Protein AF-A0A150GAP9-F1 (afdb_monomer_lite)

Radius of gyration: 23.88 Å; chains: 1; bounding box: 83×47×51 Å

pLDDT: mean 71.34, std 23.37, range [29.84, 94.88]

Organism: Gonium pectorale (NCBI:txid33097)

Foldseek 3Di:
DPPDDAFPDKWDLPPPAPQFIWGHHLFWIKTWDWDDDPPDTDIDIDIGTLQFWDAKDWDCDPVNVVVVWIKIATAGPPDDPVNGGPDIHTNTDPVVVVRVVSVVSSQVSCVVVVNHDPDPVPVVVVDPDPDDDDDDDDDDDDDDDDDDDDDDDDDDDDDDDDDDDDDD

Secondary structure (DSSP, 8-state):
----PPPSEEE--GGG-TT-EEEE-SSEEEEEEEEEETTEEEEEEEEEEGGGEEEEEEE--TTTGGGT--EEEEEETT--TTT--SEEE-S-TTHHHHHHHHHHHHHHHHHHTT-PPSPTHHHHTT-------------------------PPPPP--PPP--PPPP-

Sequence (168 aa):
MTEAAAPIATFSPEALFPNFSLELFADRIEITFPVNYCCHVSVKREKLELDRVMDVTLNNDKYYKPFGLKQIDVWAYGDDRKTGPSASIPWIADADQAREAIQLAISLRKAATGRVPWPPDAISASLEEVPAASAGARGDAGGAPAARAGGGVAAADVRPEVVDAPAR

Structure (mmCIF, N/CA/C/O backbone):
data_AF-A0A150GAP9-F1
#
_entry.id   AF-A0A150GAP9-F1
#
loop_
_atom_site.group_PDB
_atom_site.id
_atom_site.type_symbol
_atom_site.label_atom_id
_atom_site.label_alt_id
_atom_site.label_comp_id
_atom_site.label_asym_id
_atom_site.label_entity_id
_atom_site.label_seq_id
_atom_site.pdbx_PDB_ins_code
_atom_site.Cartn_x
_atom_site.Cartn_y
_atom_site.Cartn_z
_atom_site.occupancy
_atom_site.B_iso_or_equiv
_atom_site.auth_seq_id
_atom_site.auth_comp_id
_atom_site.auth_asym_id
_atom_site.auth_atom_id
_atom_site.pdbx_PDB_model_num
ATOM 1 N N . MET A 1 1 ? 1.058 -20.545 18.552 1.00 41.06 1 MET A N 1
ATOM 2 C CA . MET A 1 1 ? 1.556 -20.204 17.206 1.00 41.06 1 MET A CA 1
ATOM 3 C C . MET A 1 1 ? 0.369 -19.631 16.466 1.00 41.06 1 MET A C 1
ATOM 5 O O . MET A 1 1 ? -0.568 -20.373 16.217 1.00 41.06 1 MET A O 1
ATOM 9 N N . THR A 1 2 ? 0.318 -18.315 16.288 1.00 47.00 2 THR A N 1
ATOM 10 C CA . THR A 1 2 ? -0.798 -17.661 15.596 1.00 47.00 2 THR A CA 1
ATOM 11 C C . THR A 1 2 ? -0.643 -17.970 14.115 1.00 47.00 2 THR A C 1
ATOM 13 O O . THR A 1 2 ? 0.393 -17.647 13.536 1.00 47.00 2 THR A O 1
ATOM 16 N N . GLU A 1 3 ? -1.611 -18.679 13.543 1.00 48.47 3 GLU A N 1
ATOM 17 C CA . GLU A 1 3 ? -1.678 -18.958 12.111 1.00 48.47 3 GLU A CA 1
ATOM 18 C C . GLU A 1 3 ? -1.563 -17.631 11.355 1.00 48.47 3 GLU A C 1
ATOM 20 O O . GLU A 1 3 ? -2.265 -16.666 11.671 1.00 48.47 3 GLU A O 1
ATOM 25 N N . ALA A 1 4 ? -0.600 -17.535 10.436 1.00 63.19 4 ALA A N 1
ATOM 26 C CA . ALA A 1 4 ? -0.451 -16.339 9.625 1.00 63.19 4 ALA A CA 1
ATOM 27 C C . ALA A 1 4 ? -1.706 -16.227 8.758 1.00 63.19 4 ALA A C 1
ATOM 29 O O . ALA A 1 4 ? -1.926 -17.066 7.888 1.00 63.19 4 ALA A O 1
ATOM 30 N N . ALA A 1 5 ? -2.548 -15.231 9.043 1.00 77.56 5 ALA A N 1
ATOM 31 C CA . ALA A 1 5 ? -3.736 -14.964 8.244 1.00 77.56 5 ALA A CA 1
ATOM 32 C C . ALA A 1 5 ? -3.329 -14.855 6.770 1.00 77.56 5 ALA A C 1
ATOM 34 O O . ALA A 1 5 ? -2.363 -14.158 6.467 1.00 77.56 5 ALA A O 1
ATOM 35 N N . ALA A 1 6 ? -4.034 -15.552 5.880 1.00 86.25 6 ALA A N 1
ATOM 36 C CA . ALA A 1 6 ? -3.780 -15.465 4.448 1.00 86.25 6 ALA A CA 1
ATOM 37 C C . ALA A 1 6 ? -4.069 -14.038 3.935 1.00 86.25 6 ALA A C 1
ATOM 39 O O . ALA A 1 6 ? -4.975 -13.377 4.461 1.00 86.25 6 ALA A O 1
ATOM 40 N N . PRO A 1 7 ? -3.323 -13.547 2.929 1.00 90.56 7 PRO A N 1
ATOM 41 C CA . PRO A 1 7 ? -3.632 -12.270 2.303 1.00 90.56 7 PRO A CA 1
ATOM 42 C C . PRO A 1 7 ? -4.998 -12.334 1.608 1.00 90.56 7 PRO A C 1
ATOM 44 O O . PRO A 1 7 ? -5.372 -13.348 1.022 1.00 90.56 7 PRO A O 1
ATOM 47 N N . ILE A 1 8 ? -5.740 -11.229 1.674 1.00 91.88 8 ILE A N 1
ATOM 48 C CA . ILE A 1 8 ? -7.015 -11.033 0.970 1.00 91.88 8 ILE A CA 1
ATOM 49 C C . ILE A 1 8 ? -6.754 -10.843 -0.526 1.00 91.88 8 ILE A C 1
ATOM 51 O O . ILE A 1 8 ? -7.523 -11.313 -1.360 1.00 91.88 8 ILE A O 1
ATOM 55 N N . ALA A 1 9 ? -5.663 -10.154 -0.858 1.00 90.88 9 ALA A N 1
ATOM 56 C CA . ALA A 1 9 ? -5.204 -9.973 -2.224 1.00 90.88 9 ALA A CA 1
ATOM 57 C C . ALA A 1 9 ? -3.675 -9.923 -2.264 1.00 90.88 9 ALA A C 1
ATOM 59 O O . ALA A 1 9 ? -3.036 -9.383 -1.358 1.00 90.88 9 ALA A O 1
ATOM 60 N N . THR A 1 10 ? -3.104 -10.449 -3.342 1.00 90.81 10 THR A N 1
ATOM 61 C CA . THR A 1 10 ? -1.674 -10.365 -3.633 1.00 90.81 10 THR A CA 1
ATOM 62 C C . THR A 1 10 ? -1.508 -9.770 -5.019 1.00 90.81 10 THR A C 1
ATOM 64 O O . THR A 1 10 ? -2.044 -10.297 -5.989 1.00 90.81 10 THR A O 1
ATOM 67 N N . PHE A 1 11 ? -0.747 -8.687 -5.102 1.00 89.38 11 PHE A N 1
ATOM 68 C CA . PHE A 1 11 ? -0.381 -8.035 -6.349 1.00 89.38 11 PHE A CA 1
ATOM 69 C C . PHE A 1 11 ? 1.118 -8.224 -6.555 1.00 89.38 11 PHE A C 1
ATOM 71 O O . PHE A 1 11 ? 1.933 -7.793 -5.737 1.00 89.38 11 PHE A O 1
ATOM 78 N N . SER A 1 12 ? 1.496 -8.886 -7.641 1.00 84.75 12 SER A N 1
ATOM 79 C CA . SER A 1 12 ? 2.890 -9.047 -8.043 1.00 84.75 12 SER A CA 1
ATOM 80 C C . SER A 1 12 ? 3.021 -8.746 -9.536 1.00 84.75 12 SER A C 1
ATOM 82 O O . SER A 1 12 ? 2.097 -9.028 -10.296 1.00 84.75 12 SER A O 1
ATOM 84 N N . PRO A 1 13 ? 4.144 -8.172 -9.992 1.00 73.25 13 PRO A N 1
ATOM 85 C CA . PRO A 1 13 ? 4.409 -7.926 -11.414 1.00 73.25 13 PRO A CA 1
ATOM 86 C C . PRO A 1 13 ? 4.726 -9.205 -12.216 1.00 73.25 13 PRO A C 1
ATOM 88 O O . PRO A 1 13 ? 5.551 -9.183 -13.129 1.00 73.25 13 PRO A O 1
ATOM 91 N N . GLU A 1 14 ? 4.091 -10.326 -11.870 1.00 69.31 14 GLU A N 1
ATOM 92 C CA . GLU A 1 14 ? 4.311 -11.645 -12.467 1.00 69.31 14 GLU A CA 1
ATOM 93 C C . GLU A 1 14 ? 5.803 -12.068 -12.469 1.00 69.31 14 GLU A C 1
ATOM 95 O O . GLU A 1 14 ? 6.597 -11.637 -11.628 1.00 69.31 14 GLU A O 1
ATOM 100 N N . ALA A 1 15 ? 6.204 -12.957 -13.388 1.00 61.47 15 ALA A N 1
ATOM 101 C CA . ALA A 1 15 ? 7.520 -13.610 -13.424 1.00 61.47 15 ALA A CA 1
ATOM 102 C C . ALA A 1 15 ? 8.728 -12.651 -13.514 1.00 61.47 15 ALA A C 1
ATOM 104 O O . ALA A 1 15 ? 9.869 -13.083 -13.340 1.00 61.47 15 ALA A O 1
ATOM 105 N N . LEU A 1 16 ? 8.498 -11.364 -13.791 1.00 60.88 16 LEU A N 1
ATOM 106 C CA . LEU A 1 16 ? 9.552 -10.379 -14.023 1.00 60.88 16 LEU A CA 1
ATOM 107 C C . LEU A 1 16 ? 10.277 -9.968 -12.736 1.00 60.88 16 LEU A C 1
ATOM 109 O O . LEU A 1 16 ? 11.473 -9.678 -12.788 1.00 60.88 16 LEU A O 1
ATOM 113 N N . PHE A 1 17 ? 9.601 -9.987 -11.581 1.00 72.62 17 PHE A N 1
ATOM 114 C CA . PHE A 1 17 ? 10.218 -9.625 -10.301 1.00 72.62 17 PHE A CA 1
ATOM 115 C C . PHE A 1 17 ? 9.720 -10.531 -9.165 1.00 72.62 17 PHE A C 1
ATOM 117 O O . PHE A 1 17 ? 8.877 -10.119 -8.372 1.00 72.62 17 PHE A O 1
ATOM 124 N N . PRO A 1 18 ? 10.274 -11.751 -9.011 1.00 74.56 18 PRO A N 1
ATOM 125 C CA . PRO A 1 18 ? 9.813 -12.715 -8.001 1.00 74.56 18 PRO A CA 1
ATOM 126 C C . PRO A 1 18 ? 9.996 -12.228 -6.557 1.00 74.56 18 PRO A C 1
ATOM 128 O O . PRO A 1 18 ? 9.373 -12.743 -5.636 1.00 74.56 18 PRO A O 1
ATOM 131 N N . ASN A 1 19 ? 10.856 -11.229 -6.355 1.00 83.06 19 ASN A N 1
ATOM 132 C CA . ASN A 1 19 ? 11.118 -10.622 -5.054 1.00 83.06 19 ASN A CA 1
ATOM 133 C C . ASN A 1 19 ? 10.303 -9.344 -4.823 1.00 83.06 19 ASN A C 1
ATOM 135 O O . ASN A 1 19 ? 10.624 -8.589 -3.905 1.00 83.06 19 ASN A O 1
ATOM 139 N N . PHE A 1 20 ? 9.310 -9.076 -5.674 1.00 86.81 20 PHE A N 1
ATOM 140 C CA . PHE A 1 20 ? 8.424 -7.934 -5.556 1.00 86.81 20 PHE A CA 1
ATOM 141 C C . PHE A 1 20 ? 6.981 -8.403 -5.355 1.00 86.81 20 PHE A C 1
ATOM 143 O O . PHE A 1 20 ? 6.420 -9.090 -6.207 1.00 86.81 20 PHE A O 1
ATOM 150 N N . SER A 1 21 ? 6.372 -8.031 -4.234 1.00 89.69 21 SER A N 1
ATOM 151 C CA . SER A 1 21 ? 4.954 -8.286 -3.986 1.00 89.69 21 SER A CA 1
ATOM 152 C C . SER A 1 21 ? 4.349 -7.240 -3.061 1.00 89.69 21 SER A C 1
ATOM 154 O O . SER A 1 21 ? 5.000 -6.715 -2.159 1.00 89.69 21 SER A O 1
ATOM 156 N N . LEU A 1 22 ? 3.074 -6.961 -3.291 1.00 91.62 2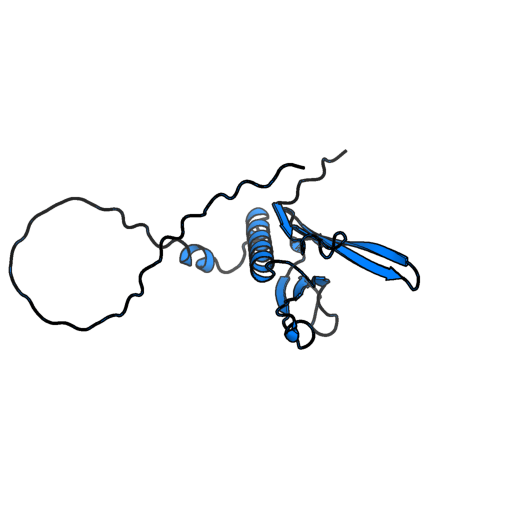2 LEU A N 1
ATOM 157 C CA . LEU A 1 22 ? 2.197 -6.228 -2.399 1.00 91.62 22 LEU A CA 1
ATOM 158 C C . LEU A 1 22 ? 1.121 -7.198 -1.921 1.00 91.62 22 LEU A C 1
ATOM 160 O O . LEU A 1 22 ? 0.328 -7.699 -2.714 1.00 91.62 22 LEU A O 1
ATOM 164 N N . GLU A 1 23 ? 1.076 -7.443 -0.624 1.00 93.00 23 GLU A N 1
ATOM 165 C CA . GLU A 1 23 ? 0.097 -8.315 0.007 1.00 93.00 23 GLU A CA 1
ATOM 166 C C . GLU A 1 23 ? -0.821 -7.481 0.896 1.00 93.00 23 GLU A C 1
ATOM 168 O O . GLU A 1 23 ? -0.378 -6.757 1.789 1.00 93.00 23 GLU A O 1
ATOM 173 N N . LEU A 1 24 ? -2.122 -7.574 0.639 1.00 93.88 24 LEU A N 1
ATOM 174 C CA . LEU A 1 24 ? -3.153 -6.878 1.391 1.00 93.88 24 LEU A CA 1
ATOM 175 C C . LEU A 1 24 ? -3.802 -7.847 2.378 1.00 93.88 24 LEU A C 1
ATOM 177 O O . LEU A 1 24 ? -4.412 -8.835 1.973 1.00 93.88 24 LEU A O 1
ATOM 181 N N . PHE A 1 25 ? -3.709 -7.546 3.669 1.00 94.19 25 PHE A N 1
ATOM 182 C CA . PHE A 1 25 ? -4.365 -8.281 4.750 1.00 94.19 25 PHE A CA 1
ATOM 183 C C . PHE A 1 25 ? -5.532 -7.467 5.322 1.00 94.19 25 PHE A C 1
ATOM 185 O O . PHE A 1 25 ? -5.746 -6.307 4.973 1.00 94.19 25 PHE A O 1
ATOM 192 N N . ALA A 1 26 ? -6.292 -8.074 6.236 1.00 90.50 26 ALA A N 1
ATOM 193 C CA . ALA A 1 26 ? -7.450 -7.436 6.868 1.00 90.50 26 ALA A CA 1
ATOM 194 C C . ALA A 1 26 ? -7.095 -6.223 7.751 1.00 90.50 26 ALA A C 1
ATOM 196 O O . ALA A 1 26 ? -7.948 -5.378 8.022 1.00 90.50 26 ALA A O 1
ATOM 197 N N . ASP A 1 27 ? -5.862 -6.162 8.251 1.00 91.69 27 ASP A N 1
ATOM 198 C CA . ASP A 1 27 ? -5.388 -5.150 9.197 1.00 91.69 27 ASP A CA 1
ATOM 199 C C . ASP A 1 27 ? -4.149 -4.385 8.721 1.00 91.69 27 ASP A C 1
ATOM 201 O O . ASP A 1 27 ? -3.866 -3.309 9.245 1.00 91.69 27 ASP A O 1
ATOM 205 N N . ARG A 1 28 ? -3.438 -4.883 7.705 1.00 94.12 28 ARG A N 1
ATOM 206 C CA . ARG A 1 28 ? -2.167 -4.313 7.248 1.00 94.12 28 ARG A CA 1
ATOM 207 C C . ARG A 1 28 ? -1.894 -4.570 5.773 1.00 94.12 28 ARG A C 1
ATOM 209 O O . ARG A 1 28 ? -2.492 -5.437 5.143 1.00 94.12 28 ARG A O 1
ATOM 216 N N . ILE A 1 29 ? -0.924 -3.834 5.259 1.00 94.19 29 ILE A N 1
ATOM 217 C CA . ILE A 1 29 ? -0.290 -4.040 3.963 1.00 94.19 29 ILE A CA 1
ATOM 218 C C . ILE A 1 29 ? 1.120 -4.553 4.240 1.00 94.19 29 ILE A C 1
ATOM 220 O O . ILE A 1 29 ? 1.831 -3.977 5.067 1.00 94.19 29 ILE A O 1
ATOM 224 N N . GLU A 1 30 ? 1.534 -5.618 3.563 1.00 94.19 30 GLU A N 1
ATOM 225 C CA . GLU A 1 30 ? 2.929 -6.052 3.546 1.00 94.19 30 GLU A CA 1
ATOM 226 C C . GLU A 1 30 ? 3.510 -5.863 2.146 1.00 94.19 30 GLU A C 1
ATOM 228 O O . GLU A 1 30 ? 2.906 -6.236 1.143 1.00 94.19 30 GLU A O 1
ATOM 233 N N . ILE A 1 31 ? 4.688 -5.251 2.079 1.00 91.75 31 ILE A N 1
ATOM 234 C CA . ILE A 1 31 ? 5.376 -4.948 0.828 1.00 91.75 31 ILE A CA 1
ATOM 235 C C . ILE A 1 31 ? 6.703 -5.681 0.859 1.00 91.75 31 ILE A C 1
ATOM 237 O O . ILE A 1 31 ? 7.516 -5.471 1.761 1.00 91.75 31 ILE A O 1
ATOM 241 N N . THR A 1 32 ? 6.931 -6.531 -0.130 1.00 90.75 32 THR A N 1
ATOM 242 C CA . THR A 1 32 ? 8.200 -7.215 -0.350 1.00 90.75 32 THR A CA 1
ATOM 243 C C . THR A 1 32 ? 8.871 -6.595 -1.561 1.00 90.75 32 THR A C 1
ATOM 245 O O . THR A 1 32 ? 8.253 -6.494 -2.616 1.00 90.75 32 THR A O 1
ATOM 248 N N . PHE A 1 33 ? 10.127 -6.174 -1.427 1.00 88.56 33 PHE A N 1
ATOM 249 C CA . PHE A 1 33 ? 10.890 -5.628 -2.548 1.00 88.56 33 PHE A CA 1
ATOM 250 C C . PHE A 1 33 ? 12.388 -5.933 -2.431 1.00 88.56 33 PHE A C 1
ATOM 252 O O . PHE A 1 33 ? 12.925 -6.052 -1.321 1.00 88.56 33 PHE A O 1
ATOM 259 N N . PRO A 1 34 ? 13.102 -6.058 -3.565 1.00 87.00 34 PRO A N 1
ATOM 260 C CA . PRO A 1 34 ? 14.540 -6.247 -3.555 1.00 87.00 34 PRO A CA 1
ATOM 261 C C . PRO A 1 34 ? 15.258 -4.935 -3.210 1.00 87.00 34 PRO A C 1
ATOM 263 O O . PRO A 1 34 ? 14.914 -3.862 -3.699 1.00 87.00 34 PRO A O 1
ATOM 266 N N . VAL A 1 35 ? 16.310 -5.034 -2.404 1.00 85.38 35 VAL A N 1
ATOM 267 C CA . VAL A 1 35 ? 17.221 -3.941 -2.058 1.00 85.38 35 VAL A CA 1
ATOM 268 C C . VAL A 1 35 ? 18.628 -4.357 -2.454 1.00 85.38 35 VAL A C 1
ATOM 270 O O . VAL A 1 35 ? 19.129 -5.396 -2.020 1.00 85.38 35 VAL A O 1
ATOM 273 N N . ASN A 1 36 ? 19.273 -3.549 -3.292 1.00 82.56 36 ASN A N 1
ATOM 274 C CA . ASN A 1 36 ? 20.638 -3.807 -3.726 1.00 82.56 36 ASN A CA 1
ATOM 275 C C . ASN A 1 36 ? 21.634 -3.230 -2.708 1.00 82.56 36 ASN A C 1
ATOM 277 O O . ASN A 1 36 ? 21.671 -2.023 -2.474 1.00 82.56 36 ASN A O 1
ATOM 281 N N . TYR A 1 37 ? 22.451 -4.097 -2.123 1.00 78.31 37 TYR A N 1
ATOM 282 C CA . TYR A 1 37 ? 23.577 -3.751 -1.266 1.00 78.31 37 TYR A CA 1
ATOM 283 C C . TYR A 1 37 ? 24.868 -4.056 -2.008 1.00 78.31 37 TYR A C 1
ATOM 285 O O . TYR A 1 37 ? 25.319 -5.186 -1.899 1.00 78.31 37 TYR A O 1
ATOM 293 N N . CYS A 1 38 ? 25.419 -3.066 -2.730 1.00 76.12 38 CYS A N 1
ATOM 294 C CA . CYS A 1 38 ? 26.684 -2.996 -3.505 1.00 76.12 38 CYS A CA 1
ATOM 295 C C . CYS A 1 38 ? 27.189 -4.243 -4.280 1.00 76.12 38 CYS A C 1
ATOM 297 O O . CYS A 1 38 ? 27.668 -4.085 -5.397 1.00 76.12 38 CYS A O 1
ATOM 299 N N . CYS A 1 39 ? 27.076 -5.456 -3.744 1.00 82.06 39 CYS A N 1
ATOM 300 C CA . CYS A 1 39 ? 27.415 -6.746 -4.337 1.00 82.06 39 CYS A CA 1
ATOM 301 C C . CYS A 1 39 ? 26.332 -7.838 -4.125 1.00 82.06 39 CYS A C 1
ATOM 303 O O . CYS A 1 39 ? 26.514 -8.953 -4.605 1.00 82.06 39 CYS A O 1
ATOM 305 N N . HIS A 1 40 ? 25.234 -7.569 -3.401 1.00 82.50 40 HIS A N 1
ATOM 306 C CA . HIS A 1 40 ? 24.197 -8.551 -3.046 1.00 82.50 40 HIS A CA 1
ATOM 307 C C . HIS A 1 40 ? 22.789 -7.964 -3.170 1.00 82.50 40 HIS A C 1
ATOM 309 O O . HIS A 1 40 ? 22.547 -6.816 -2.804 1.00 82.50 40 HIS A O 1
ATOM 315 N N . VAL A 1 41 ? 21.838 -8.779 -3.627 1.00 82.56 41 VAL A N 1
ATOM 316 C CA . VAL A 1 41 ? 20.412 -8.440 -3.581 1.00 82.56 41 VAL A CA 1
ATOM 317 C C . VAL A 1 41 ? 19.819 -9.056 -2.320 1.00 82.56 41 VAL A C 1
ATOM 319 O O . VAL A 1 41 ? 19.746 -10.276 -2.196 1.00 82.56 41 VAL A O 1
ATOM 322 N N . SER A 1 42 ? 19.401 -8.205 -1.389 1.00 86.50 42 SER A N 1
ATOM 323 C CA . SER A 1 42 ? 18.614 -8.599 -0.220 1.00 86.50 42 SER A CA 1
ATOM 324 C C . SER A 1 42 ? 17.134 -8.375 -0.505 1.00 86.50 42 SER A C 1
ATOM 326 O O . SER A 1 42 ? 16.777 -7.535 -1.325 1.00 86.50 42 SER A O 1
ATOM 328 N N . VAL A 1 43 ? 16.254 -9.091 0.189 1.00 88.75 43 VAL A N 1
ATOM 329 C CA . VAL A 1 43 ? 14.808 -8.848 0.127 1.00 88.75 43 VAL A CA 1
ATOM 330 C C . VAL A 1 43 ? 14.388 -8.137 1.403 1.00 88.75 43 VAL A C 1
ATOM 332 O O . VAL A 1 43 ? 14.625 -8.642 2.501 1.00 88.75 43 VAL A O 1
ATOM 335 N N . LYS A 1 44 ? 13.782 -6.957 1.267 1.00 89.94 44 LYS A N 1
ATOM 336 C CA . LYS A 1 44 ? 13.198 -6.218 2.385 1.00 89.94 44 LYS A CA 1
ATOM 337 C C . LYS A 1 44 ? 11.696 -6.465 2.415 1.00 89.94 44 LYS A C 1
ATOM 339 O O . LYS A 1 44 ? 11.054 -6.540 1.370 1.00 89.94 44 LYS A O 1
ATOM 344 N N . ARG A 1 45 ? 11.158 -6.601 3.627 1.00 91.38 45 ARG A N 1
ATOM 345 C CA . ARG A 1 45 ? 9.720 -6.666 3.888 1.00 91.38 45 ARG A CA 1
ATOM 346 C C . ARG A 1 45 ? 9.333 -5.524 4.807 1.00 91.38 45 ARG A C 1
ATOM 348 O O . ARG A 1 45 ? 9.909 -5.386 5.886 1.00 91.38 45 ARG A O 1
ATOM 355 N N . GLU A 1 46 ? 8.379 -4.722 4.377 1.00 91.44 46 GLU A N 1
ATOM 356 C CA . GLU A 1 46 ? 7.820 -3.622 5.153 1.00 91.44 46 GLU A CA 1
ATOM 357 C C . GLU A 1 46 ? 6.362 -3.914 5.474 1.00 91.44 46 GLU A C 1
ATOM 359 O O . GLU A 1 46 ? 5.640 -4.468 4.649 1.00 91.44 46 GLU A O 1
ATOM 364 N N . LYS A 1 47 ? 5.940 -3.565 6.690 1.00 93.75 47 LYS A N 1
ATOM 365 C CA . LYS A 1 47 ? 4.563 -3.743 7.151 1.00 93.75 47 LYS A CA 1
ATOM 366 C C . LYS A 1 47 ? 3.976 -2.391 7.506 1.00 93.75 47 LYS A C 1
ATOM 368 O O . LYS A 1 47 ? 4.596 -1.633 8.253 1.00 93.75 47 LYS A O 1
ATOM 373 N N . LEU A 1 48 ? 2.780 -2.120 7.001 1.00 93.44 48 LEU A N 1
ATOM 374 C CA . LEU A 1 48 ? 2.055 -0.886 7.249 1.00 93.44 48 LEU A CA 1
ATOM 375 C C . LEU A 1 48 ? 0.628 -1.195 7.695 1.00 93.44 48 LEU A C 1
ATOM 377 O O . LEU A 1 48 ? -0.187 -1.694 6.925 1.00 93.44 48 LEU A O 1
ATOM 381 N N . GLU A 1 49 ? 0.330 -0.882 8.951 1.00 94.12 49 GLU A N 1
ATOM 382 C CA . GLU A 1 49 ? -1.003 -1.052 9.531 1.00 94.12 49 GLU A CA 1
ATOM 383 C C . GLU A 1 49 ? -2.026 -0.148 8.827 1.00 94.12 49 GLU A C 1
ATOM 385 O O . GLU A 1 49 ? -1.815 1.065 8.726 1.00 94.12 49 GLU A O 1
ATOM 390 N N . LEU A 1 50 ? -3.164 -0.710 8.404 1.00 93.12 50 LEU A N 1
ATOM 391 C CA . LEU A 1 50 ? -4.231 0.023 7.707 1.00 93.12 50 LEU A CA 1
ATOM 392 C C . LEU A 1 50 ? -4.809 1.152 8.566 1.00 93.12 50 LEU A C 1
ATOM 394 O O . LEU A 1 50 ? -5.195 2.193 8.040 1.00 93.12 50 LEU A O 1
ATOM 398 N N . ASP A 1 51 ? -4.805 0.985 9.891 1.00 91.62 51 ASP A N 1
ATOM 399 C CA . ASP A 1 51 ? -5.283 1.994 10.843 1.00 91.62 51 ASP A CA 1
ATOM 400 C C . ASP A 1 51 ? -4.423 3.273 10.836 1.00 91.62 51 ASP A C 1
ATOM 402 O O . ASP A 1 51 ? -4.866 4.326 11.305 1.00 91.62 51 ASP A O 1
ATOM 406 N N . ARG A 1 52 ? -3.192 3.196 10.310 1.00 92.75 52 ARG A N 1
ATOM 407 C CA . ARG A 1 52 ? -2.287 4.342 10.163 1.00 92.75 52 ARG A CA 1
ATOM 408 C C . ARG A 1 52 ? -2.406 5.016 8.803 1.00 92.75 52 ARG A C 1
ATOM 410 O O . ARG A 1 52 ? -1.932 6.143 8.679 1.00 92.75 52 ARG A O 1
ATOM 417 N N . VAL A 1 53 ? -3.004 4.353 7.813 1.00 92.88 53 VAL A N 1
ATOM 418 C CA . VAL A 1 53 ? -3.095 4.867 6.447 1.00 92.88 53 VAL A CA 1
ATOM 419 C C . VAL A 1 53 ? -4.149 5.970 6.371 1.00 92.88 53 VAL A C 1
ATOM 421 O O . VAL A 1 53 ? -5.320 5.795 6.719 1.00 92.88 53 VAL A O 1
ATOM 424 N N . MET A 1 54 ? -3.707 7.128 5.897 1.00 91.25 54 MET A N 1
ATOM 425 C CA . MET A 1 54 ? -4.530 8.301 5.656 1.00 91.25 54 MET A CA 1
ATOM 426 C C . MET A 1 54 ? -5.035 8.320 4.215 1.00 91.25 54 MET A C 1
ATOM 428 O O . MET A 1 54 ? -6.237 8.481 4.006 1.00 91.25 54 MET A O 1
ATOM 432 N N . ASP A 1 55 ? -4.132 8.154 3.246 1.00 91.31 55 ASP A N 1
ATOM 433 C CA . ASP A 1 55 ? -4.446 8.271 1.822 1.00 91.31 55 ASP A CA 1
ATOM 434 C C . ASP A 1 55 ? -3.577 7.341 0.962 1.00 91.31 55 ASP A C 1
ATOM 436 O O . ASP A 1 55 ? -2.492 6.919 1.366 1.00 91.31 55 ASP A O 1
ATOM 440 N N . VAL A 1 56 ? -4.070 7.031 -0.236 1.00 94.69 56 VAL A N 1
ATOM 441 C CA . VAL A 1 56 ? -3.390 6.217 -1.244 1.00 94.69 56 VAL A CA 1
ATOM 442 C C . VAL A 1 56 ? -3.515 6.898 -2.600 1.00 94.69 56 VAL A C 1
ATOM 444 O O . VAL A 1 56 ? -4.607 7.017 -3.170 1.00 94.69 56 VAL A O 1
ATOM 447 N N . THR A 1 57 ? -2.379 7.317 -3.143 1.00 94.81 57 THR A N 1
ATOM 448 C CA . THR A 1 57 ? -2.293 8.056 -4.405 1.00 94.81 57 THR A CA 1
ATOM 449 C C . THR A 1 57 ? -1.529 7.269 -5.455 1.00 94.81 57 THR A C 1
ATOM 451 O O . THR A 1 57 ? -0.641 6.488 -5.129 1.00 94.81 57 THR A O 1
ATOM 454 N N . LEU A 1 58 ? -1.843 7.508 -6.728 1.00 93.56 58 LEU A N 1
ATOM 455 C CA . LEU A 1 58 ? -1.034 7.009 -7.835 1.00 93.56 58 LEU A CA 1
ATOM 456 C C . LEU A 1 58 ? -0.080 8.100 -8.289 1.00 93.56 58 LEU A C 1
ATOM 458 O O . LEU A 1 58 ? -0.504 9.203 -8.641 1.00 93.56 58 LEU A O 1
ATOM 462 N N . ASN A 1 59 ? 1.198 7.764 -8.324 1.00 91.44 59 ASN A N 1
ATOM 463 C CA . ASN A 1 59 ? 2.225 8.586 -8.919 1.0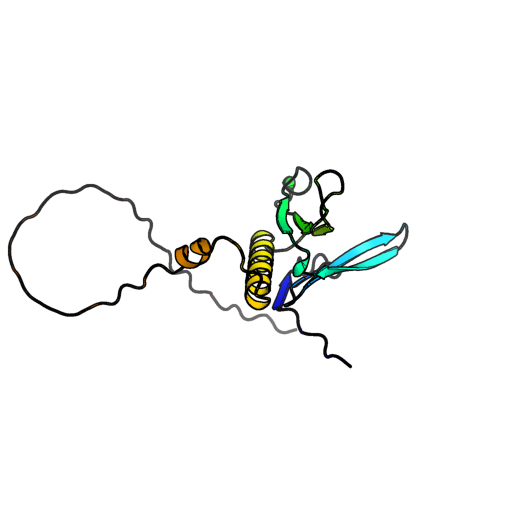0 91.44 59 ASN A CA 1
ATOM 464 C C . ASN A 1 59 ? 2.578 8.036 -10.306 1.00 91.44 59 ASN A C 1
ATOM 466 O O . ASN A 1 59 ? 2.946 6.874 -10.474 1.00 91.44 59 ASN A O 1
ATOM 470 N N . ASN A 1 60 ? 2.438 8.895 -11.312 1.00 88.94 60 ASN A N 1
ATOM 471 C CA . ASN A 1 60 ? 2.799 8.626 -12.700 1.00 88.94 60 ASN A CA 1
ATOM 472 C C . ASN A 1 60 ? 3.746 9.725 -13.201 1.00 88.94 60 ASN A C 1
ATOM 474 O O . ASN A 1 60 ? 3.460 10.458 -14.154 1.00 88.94 60 ASN A O 1
ATOM 478 N N . ASP A 1 61 ? 4.837 9.916 -12.463 1.00 87.81 61 ASP A N 1
ATOM 479 C CA . ASP A 1 61 ? 5.867 10.883 -12.802 1.00 87.81 61 ASP A CA 1
ATOM 480 C C . ASP A 1 61 ? 6.654 10.489 -14.064 1.00 87.81 61 ASP A C 1
ATOM 482 O O . ASP A 1 61 ? 6.418 9.478 -14.731 1.00 87.81 61 ASP A O 1
ATOM 486 N N . LYS A 1 62 ? 7.632 11.330 -14.406 1.00 86.12 62 LYS A N 1
ATOM 487 C CA . LYS A 1 62 ? 8.483 11.159 -15.586 1.00 86.12 62 LYS A CA 1
ATOM 488 C C . LYS A 1 62 ? 9.288 9.851 -15.609 1.00 86.12 62 LYS A C 1
ATOM 490 O O . LYS A 1 62 ? 9.790 9.517 -16.677 1.00 86.12 62 LYS A O 1
ATOM 495 N N . TYR A 1 63 ? 9.461 9.158 -14.482 1.00 85.00 63 TYR A N 1
ATOM 496 C CA . TYR A 1 63 ? 10.206 7.901 -14.423 1.00 85.00 63 TYR A CA 1
ATOM 497 C C . TYR A 1 63 ? 9.317 6.706 -14.765 1.00 85.00 63 TYR A C 1
ATOM 499 O O . TYR A 1 63 ? 9.786 5.781 -15.419 1.00 85.00 63 TYR A O 1
ATOM 507 N N . TYR A 1 64 ? 8.037 6.750 -14.393 1.00 84.06 64 TYR A N 1
ATOM 508 C CA . TYR A 1 64 ? 7.091 5.655 -14.638 1.00 84.06 64 TYR A CA 1
ATOM 509 C C . TYR A 1 64 ? 6.324 5.809 -15.953 1.00 84.06 64 TYR A C 1
ATOM 511 O O . TYR A 1 64 ? 6.111 4.831 -16.676 1.00 84.06 64 TYR A O 1
ATOM 519 N N . LYS A 1 65 ? 5.996 7.054 -16.317 1.00 84.75 65 LYS A N 1
ATOM 520 C CA . LYS A 1 65 ? 5.207 7.390 -17.506 1.00 84.75 65 LYS A CA 1
ATOM 521 C C . LYS A 1 65 ? 5.743 6.811 -18.823 1.00 84.75 65 LYS A C 1
ATOM 523 O O . LYS A 1 65 ? 4.921 6.321 -19.596 1.00 84.75 65 LYS A O 1
ATOM 528 N N . PRO A 1 66 ? 7.062 6.818 -19.117 1.00 86.38 66 PRO A N 1
ATOM 529 C CA . PRO A 1 66 ? 7.586 6.265 -20.370 1.00 86.38 66 PRO A CA 1
ATOM 530 C C . PRO A 1 66 ? 7.364 4.757 -20.521 1.00 86.38 66 PRO A C 1
ATOM 532 O O . PRO A 1 66 ? 7.355 4.256 -21.640 1.00 86.38 66 PRO A O 1
ATOM 535 N N . PHE A 1 67 ? 7.175 4.048 -19.407 1.00 82.19 67 PHE A N 1
ATOM 536 C CA . PHE A 1 67 ? 6.966 2.602 -19.377 1.00 82.19 67 PHE A CA 1
ATOM 537 C C . PHE A 1 67 ? 5.490 2.227 -19.195 1.00 82.19 67 PHE A C 1
ATOM 539 O O . PHE A 1 67 ? 5.175 1.050 -19.059 1.00 82.19 67 PHE A O 1
ATOM 546 N N . GLY A 1 68 ? 4.583 3.215 -19.159 1.00 83.81 68 GLY A N 1
ATOM 547 C CA . GLY A 1 68 ? 3.169 2.989 -18.853 1.00 83.81 68 GLY A CA 1
ATOM 548 C C . GLY A 1 68 ? 2.927 2.471 -17.432 1.00 83.81 68 GLY A C 1
ATOM 549 O O . GLY A 1 68 ? 1.858 1.939 -17.152 1.00 83.81 68 GLY A O 1
ATOM 550 N N . LEU A 1 69 ? 3.912 2.615 -16.541 1.00 85.25 69 LEU A N 1
ATOM 551 C CA . LEU A 1 69 ? 3.845 2.125 -15.170 1.00 85.25 69 LEU A CA 1
ATOM 552 C C . LEU A 1 69 ? 3.280 3.207 -14.248 1.00 85.25 69 LEU A C 1
ATOM 554 O O . LEU A 1 69 ? 3.314 4.401 -14.554 1.00 85.25 69 LEU A O 1
ATOM 558 N N . LYS A 1 70 ? 2.772 2.779 -13.095 1.00 90.06 70 LYS A N 1
ATOM 559 C CA . LYS A 1 70 ? 2.320 3.655 -12.012 1.00 90.06 70 LYS A CA 1
ATOM 560 C C . LYS A 1 70 ? 2.945 3.170 -10.708 1.00 90.06 70 LYS A C 1
ATOM 562 O O . LYS A 1 70 ? 3.116 1.968 -10.512 1.00 90.06 70 LYS A O 1
ATOM 567 N N . GLN A 1 71 ? 3.284 4.104 -9.832 1.00 91.69 71 GLN A N 1
ATOM 568 C CA . GLN A 1 71 ? 3.687 3.828 -8.458 1.00 91.69 71 GLN A CA 1
ATOM 569 C C . GLN A 1 71 ? 2.496 4.081 -7.535 1.00 91.69 71 GLN A C 1
ATOM 571 O O . GLN A 1 71 ? 1.790 5.078 -7.692 1.00 91.69 71 GLN A O 1
ATOM 576 N N . ILE A 1 72 ? 2.285 3.193 -6.568 1.00 93.62 72 ILE A N 1
ATOM 577 C CA . ILE A 1 72 ? 1.325 3.412 -5.486 1.00 93.62 72 ILE A CA 1
ATOM 578 C C . ILE A 1 72 ? 2.062 4.069 -4.326 1.00 93.62 72 ILE A C 1
ATOM 580 O O . ILE A 1 72 ? 3.022 3.506 -3.808 1.00 93.62 72 ILE A O 1
ATOM 584 N N . ASP A 1 73 ? 1.596 5.238 -3.905 1.00 94.06 73 ASP A N 1
ATOM 585 C CA . ASP A 1 73 ? 2.105 5.948 -2.735 1.00 94.06 73 ASP A CA 1
ATOM 586 C C . ASP A 1 73 ? 1.080 5.881 -1.609 1.00 94.06 73 ASP A C 1
ATOM 588 O O . ASP A 1 73 ? -0.060 6.326 -1.765 1.00 94.06 73 ASP A O 1
ATOM 592 N N . VAL A 1 74 ? 1.496 5.320 -0.477 1.00 93.81 74 VAL A N 1
ATOM 593 C CA . VAL A 1 74 ? 0.685 5.170 0.728 1.00 93.81 74 VAL A CA 1
ATOM 594 C C . VAL A 1 74 ? 1.154 6.176 1.770 1.00 93.81 74 VAL A C 1
ATOM 596 O O . VAL A 1 74 ? 2.295 6.136 2.232 1.00 93.81 74 VAL A O 1
ATOM 599 N N . TRP A 1 75 ? 0.245 7.064 2.154 1.00 93.88 75 TRP A N 1
ATOM 600 C CA . TRP A 1 75 ? 0.481 8.140 3.108 1.00 93.88 75 TRP A CA 1
ATOM 601 C C . TRP A 1 75 ? -0.133 7.766 4.449 1.00 93.88 75 TRP A C 1
ATOM 603 O O . TRP A 1 75 ? -1.337 7.515 4.533 1.00 93.88 75 TRP A O 1
ATOM 613 N N . ALA A 1 76 ? 0.672 7.733 5.504 1.00 92.88 76 ALA A N 1
ATOM 614 C CA . ALA A 1 76 ? 0.222 7.507 6.868 1.00 92.88 76 ALA A CA 1
ATOM 615 C C . ALA A 1 76 ? 0.087 8.819 7.653 1.00 92.88 76 ALA A C 1
ATOM 617 O O . ALA A 1 76 ? 0.558 9.881 7.244 1.00 92.88 76 ALA A O 1
ATOM 618 N N . TYR A 1 77 ? -0.554 8.755 8.822 1.00 89.31 77 TYR A N 1
ATOM 619 C CA . TYR A 1 77 ? -0.603 9.893 9.740 1.00 89.31 77 TYR A CA 1
ATOM 620 C C . TYR A 1 77 ? 0.801 10.366 10.133 1.00 89.31 77 TYR A C 1
ATOM 622 O O . TYR A 1 77 ? 1.595 9.595 10.674 1.00 89.31 77 TYR A O 1
ATOM 630 N N . GLY A 1 78 ? 1.051 11.660 9.933 1.00 86.62 78 GLY A N 1
ATOM 631 C CA . GLY A 1 78 ? 2.338 12.298 10.211 1.00 86.62 78 GLY A CA 1
ATOM 632 C C . GLY A 1 78 ? 3.230 12.452 8.981 1.00 86.62 78 GLY A C 1
ATOM 633 O O . GLY A 1 78 ? 4.204 13.196 9.064 1.00 86.62 78 GLY A O 1
ATOM 634 N N . ASP A 1 79 ? 2.876 11.828 7.855 1.00 87.56 79 ASP A N 1
ATOM 635 C CA . ASP A 1 79 ? 3.579 12.046 6.595 1.00 87.56 79 ASP A CA 1
ATOM 636 C C . ASP A 1 79 ? 3.194 13.396 5.990 1.00 87.56 79 ASP A C 1
ATOM 638 O O . ASP A 1 79 ? 2.037 13.827 6.024 1.00 87.56 79 ASP A O 1
ATOM 642 N N . ASP A 1 80 ? 4.170 14.049 5.370 1.00 88.12 80 ASP A N 1
ATOM 643 C CA . ASP A 1 80 ? 3.948 15.216 4.539 1.00 88.12 80 ASP A CA 1
ATOM 644 C C . ASP A 1 80 ? 4.768 15.132 3.244 1.00 88.12 80 ASP A C 1
ATOM 646 O O . ASP A 1 80 ? 5.595 14.245 3.025 1.00 88.12 80 ASP A O 1
ATOM 650 N N . ARG A 1 81 ? 4.559 16.097 2.346 1.00 82.00 81 ARG A N 1
ATOM 651 C CA . ARG A 1 81 ? 5.285 16.145 1.068 1.00 82.00 81 ARG A CA 1
ATOM 652 C C . ARG A 1 81 ? 6.803 16.319 1.212 1.00 82.00 81 ARG A C 1
ATOM 654 O O . ARG A 1 81 ? 7.501 16.160 0.216 1.00 82.00 81 ARG A O 1
ATOM 661 N N . LYS A 1 82 ? 7.317 16.692 2.388 1.00 85.38 82 LYS A N 1
ATOM 662 C CA . LYS A 1 82 ? 8.755 16.836 2.652 1.00 85.38 82 LYS A CA 1
ATOM 663 C C . LYS A 1 82 ? 9.369 15.519 3.113 1.00 85.38 82 LYS A C 1
ATOM 665 O O . LYS A 1 82 ? 10.495 15.233 2.722 1.00 85.38 82 LYS A O 1
ATOM 670 N N . THR A 1 83 ? 8.655 14.739 3.924 1.00 85.44 83 THR A N 1
ATOM 671 C CA . THR A 1 83 ? 9.102 13.409 4.372 1.00 85.44 83 THR A CA 1
ATOM 672 C C . THR A 1 83 ? 8.904 12.346 3.301 1.00 85.44 83 THR A C 1
ATOM 674 O O . THR A 1 83 ? 9.655 11.375 3.261 1.00 85.44 83 THR A O 1
ATOM 677 N N . GLY A 1 84 ? 7.929 12.555 2.415 1.00 89.19 84 GLY A N 1
ATOM 678 C CA . GLY A 1 84 ? 7.494 11.552 1.455 1.00 89.19 84 GLY A CA 1
ATOM 679 C C . GLY A 1 84 ? 6.489 10.573 2.070 1.00 89.19 84 GLY A C 1
ATOM 680 O O . GLY A 1 84 ? 6.159 10.688 3.255 1.00 89.19 84 GLY A O 1
ATOM 681 N N . PRO A 1 85 ? 5.967 9.646 1.254 1.00 92.06 85 PRO A N 1
ATOM 682 C CA . PRO A 1 85 ? 5.005 8.649 1.701 1.00 92.06 85 PRO A CA 1
ATOM 683 C C . PRO A 1 85 ? 5.664 7.608 2.615 1.00 92.06 85 PRO A C 1
ATOM 685 O O . PRO A 1 85 ? 6.825 7.243 2.422 1.00 92.06 85 PRO A O 1
ATOM 688 N N . SER A 1 86 ? 4.897 7.072 3.564 1.00 90.38 86 SER A N 1
ATOM 689 C CA . SER A 1 86 ? 5.303 5.943 4.412 1.00 90.38 86 SER A CA 1
ATOM 690 C C . SER A 1 86 ? 5.674 4.695 3.619 1.00 90.38 86 SER A C 1
ATOM 692 O O . SER A 1 86 ? 6.510 3.917 4.074 1.00 90.38 86 SER A O 1
ATOM 694 N N . ALA A 1 87 ? 5.049 4.488 2.459 1.00 90.00 87 ALA A N 1
ATOM 695 C CA . ALA A 1 87 ? 5.437 3.444 1.527 1.00 90.00 87 ALA A CA 1
ATOM 696 C C . ALA A 1 87 ? 5.217 3.882 0.077 1.00 90.00 87 ALA A C 1
ATOM 698 O O . ALA A 1 87 ? 4.158 4.402 -0.271 1.00 90.00 87 ALA A O 1
ATOM 699 N N . SER A 1 88 ? 6.202 3.603 -0.773 1.00 90.56 88 SER A N 1
ATOM 700 C CA . SER A 1 88 ? 6.123 3.767 -2.225 1.00 90.56 88 SER A CA 1
ATOM 701 C C . SER A 1 88 ? 6.331 2.411 -2.872 1.00 90.56 88 SER A C 1
ATOM 703 O O . SER A 1 88 ? 7.390 1.804 -2.713 1.00 90.56 88 SER A O 1
ATOM 705 N N . ILE A 1 89 ? 5.327 1.938 -3.602 1.00 88.75 89 ILE A N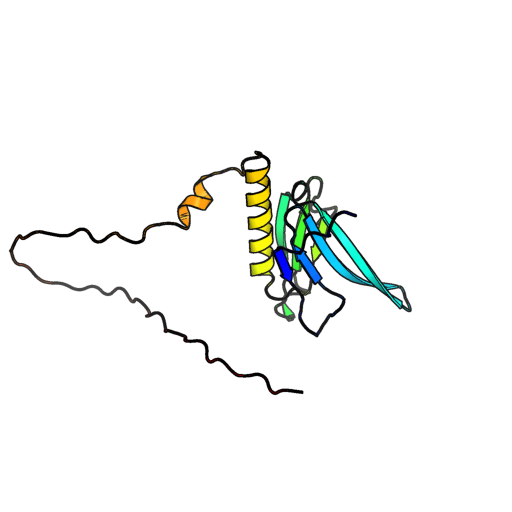 1
ATOM 706 C CA . ILE A 1 89 ? 5.337 0.616 -4.217 1.00 88.75 89 ILE A CA 1
ATOM 707 C C . ILE A 1 89 ? 5.346 0.793 -5.741 1.00 88.75 89 ILE A C 1
ATOM 709 O O . ILE A 1 89 ? 4.291 1.025 -6.344 1.00 88.75 89 ILE A O 1
ATOM 713 N N . PRO A 1 90 ? 6.529 0.773 -6.381 1.00 86.25 90 PRO A N 1
ATOM 714 C CA . PRO A 1 90 ? 6.627 0.815 -7.836 1.00 86.25 90 PRO A CA 1
ATOM 715 C C . PRO A 1 90 ? 6.235 -0.540 -8.445 1.00 86.25 90 PRO A C 1
ATOM 717 O O . PRO A 1 90 ? 6.084 -1.521 -7.733 1.00 86.25 90 PRO A O 1
ATOM 720 N N . TRP A 1 91 ? 6.112 -0.614 -9.771 1.00 80.44 91 TRP A N 1
ATOM 721 C CA . TRP A 1 91 ? 6.100 -1.893 -10.503 1.00 80.44 91 TRP A CA 1
ATOM 722 C C . TRP A 1 91 ? 5.047 -2.909 -10.020 1.00 80.44 91 TRP A C 1
ATOM 724 O O . TRP A 1 91 ? 5.341 -4.092 -9.882 1.00 80.44 91 TRP A O 1
ATOM 734 N N . ILE A 1 92 ? 3.818 -2.457 -9.769 1.00 79.31 92 ILE A N 1
ATOM 735 C CA . ILE A 1 92 ? 2.675 -3.340 -9.510 1.00 79.31 92 ILE A CA 1
ATOM 736 C C . ILE A 1 92 ? 1.904 -3.577 -10.815 1.00 79.31 92 ILE A C 1
ATOM 738 O O . ILE A 1 92 ? 1.624 -2.624 -11.547 1.00 79.31 92 ILE A O 1
ATOM 742 N N . ALA A 1 93 ? 1.541 -4.837 -11.079 1.00 73.69 93 ALA A N 1
ATOM 743 C CA . ALA A 1 93 ? 0.523 -5.173 -12.073 1.00 73.69 93 ALA A CA 1
ATOM 744 C C . ALA A 1 93 ? -0.839 -4.620 -11.622 1.00 73.69 93 ALA A C 1
ATOM 746 O O . ALA A 1 93 ? -1.215 -4.785 -10.463 1.00 73.69 93 ALA A O 1
ATOM 747 N N . ASP A 1 94 ? -1.551 -3.932 -12.516 1.00 86.81 94 ASP A N 1
ATOM 748 C CA . ASP A 1 94 ? -2.871 -3.348 -12.237 1.00 86.81 94 ASP A CA 1
ATOM 749 C C . ASP A 1 94 ? -2.892 -2.385 -11.033 1.00 86.81 94 ASP A C 1
ATOM 751 O O . ASP A 1 94 ? -3.729 -2.465 -10.133 1.00 86.81 94 ASP A O 1
ATOM 755 N N . ALA A 1 95 ? -1.963 -1.422 -11.020 1.00 90.56 95 ALA A N 1
ATOM 756 C CA . ALA A 1 95 ? -1.806 -0.451 -9.932 1.00 90.56 95 ALA A CA 1
ATOM 757 C C . ALA A 1 95 ? -3.096 0.314 -9.555 1.00 90.56 95 ALA A C 1
ATOM 759 O O . ALA A 1 95 ? -3.273 0.669 -8.388 1.00 90.56 95 ALA A O 1
ATOM 760 N N . ASP A 1 96 ? -4.001 0.566 -10.509 1.00 92.00 96 ASP A N 1
ATOM 761 C CA . ASP A 1 96 ? -5.307 1.174 -10.219 1.00 92.00 96 ASP A CA 1
ATOM 762 C C . ASP A 1 96 ? -6.178 0.247 -9.359 1.00 92.00 96 ASP A C 1
ATOM 764 O O . ASP A 1 96 ? -6.677 0.672 -8.316 1.00 92.00 96 ASP A O 1
ATOM 768 N N . GLN A 1 97 ? -6.276 -1.032 -9.733 1.00 92.06 97 GLN A N 1
ATOM 769 C CA . GLN A 1 97 ? -7.042 -2.036 -8.993 1.00 92.06 97 GLN A CA 1
ATOM 770 C C . GLN A 1 97 ? -6.448 -2.277 -7.601 1.00 92.06 97 GLN A C 1
ATOM 772 O O . GLN A 1 97 ? -7.181 -2.375 -6.617 1.00 92.06 97 GLN A O 1
ATOM 777 N N . ALA A 1 98 ? -5.118 -2.315 -7.491 1.00 92.06 98 ALA A N 1
ATOM 778 C CA . ALA A 1 98 ? -4.439 -2.422 -6.205 1.00 92.06 98 ALA A CA 1
ATOM 779 C C . ALA A 1 98 ? -4.743 -1.221 -5.293 1.00 92.06 98 ALA A C 1
ATOM 781 O O . ALA A 1 98 ? -5.048 -1.404 -4.113 1.00 92.06 98 ALA A O 1
ATOM 782 N N . ARG A 1 99 ? -4.737 0.009 -5.830 1.00 94.88 99 ARG A N 1
ATOM 783 C CA . ARG A 1 99 ? -5.140 1.204 -5.072 1.00 94.88 99 ARG A CA 1
ATOM 784 C C . ARG A 1 99 ? -6.585 1.106 -4.591 1.00 94.88 99 ARG A C 1
ATOM 786 O O . ARG A 1 99 ? -6.838 1.376 -3.418 1.00 94.88 99 ARG A O 1
ATOM 793 N N . GLU A 1 100 ? -7.516 0.746 -5.469 1.00 94.06 100 GLU A N 1
ATOM 794 C CA . GLU A 1 100 ? -8.936 0.619 -5.123 1.00 94.06 100 GLU A CA 1
ATOM 795 C C . GLU A 1 100 ? -9.155 -0.435 -4.032 1.00 94.06 100 GLU A C 1
ATOM 797 O O . GLU A 1 100 ? -9.856 -0.176 -3.053 1.00 94.06 100 GLU A O 1
ATOM 802 N N . ALA A 1 101 ? -8.482 -1.584 -4.137 1.00 93.06 101 ALA A N 1
ATOM 803 C CA . ALA A 1 101 ? -8.530 -2.637 -3.129 1.00 93.06 101 ALA A CA 1
ATOM 804 C C . ALA A 1 101 ? -8.016 -2.155 -1.763 1.00 93.06 101 ALA A C 1
ATOM 806 O O . ALA A 1 101 ? -8.655 -2.410 -0.740 1.00 93.06 101 ALA A O 1
ATOM 807 N N . ILE A 1 102 ? -6.902 -1.413 -1.732 1.00 93.56 102 ILE A N 1
ATOM 808 C CA . ILE A 1 102 ? -6.378 -0.838 -0.486 1.00 93.56 102 ILE A CA 1
ATOM 809 C C . ILE A 1 102 ? -7.374 0.175 0.098 1.00 93.56 102 ILE A C 1
ATOM 811 O O . ILE A 1 102 ? -7.676 0.125 1.290 1.00 93.56 102 ILE A O 1
ATOM 815 N N . GLN A 1 103 ? -7.912 1.086 -0.718 1.00 94.31 103 GLN A N 1
ATOM 816 C CA . GLN A 1 103 ? -8.877 2.095 -0.262 1.00 94.31 103 GLN A CA 1
ATOM 817 C C . GLN A 1 103 ? -10.159 1.461 0.294 1.00 94.31 103 GLN A C 1
ATOM 819 O O . GLN A 1 103 ? -10.672 1.893 1.335 1.00 94.31 103 GLN A O 1
ATOM 824 N N . LEU A 1 104 ? -10.651 0.404 -0.353 1.00 92.44 104 LEU A N 1
ATOM 825 C CA . LEU A 1 104 ? -11.783 -0.375 0.131 1.00 92.44 104 LEU A CA 1
ATOM 826 C C . LEU A 1 104 ? -11.458 -1.057 1.467 1.00 92.44 104 LEU A C 1
ATOM 828 O O . LEU A 1 104 ? -12.236 -0.935 2.413 1.00 92.44 104 LEU A O 1
ATOM 832 N N . ALA A 1 105 ? -10.299 -1.709 1.586 1.00 91.81 105 ALA A N 1
ATOM 833 C CA . ALA A 1 105 ? -9.872 -2.358 2.826 1.00 91.81 105 ALA A CA 1
ATOM 834 C C . ALA A 1 105 ? -9.756 -1.367 3.995 1.00 91.81 105 ALA A C 1
ATOM 836 O O . ALA A 1 105 ? -10.236 -1.654 5.092 1.00 91.81 105 ALA A O 1
ATOM 837 N N . ILE A 1 106 ? -9.209 -0.169 3.760 1.00 91.19 106 ILE A N 1
ATOM 838 C CA . ILE A 1 106 ? -9.161 0.912 4.759 1.00 91.19 106 ILE A CA 1
ATOM 839 C C . ILE A 1 106 ? -10.575 1.304 5.196 1.00 91.19 106 ILE A C 1
ATOM 841 O O . ILE A 1 106 ? -10.834 1.472 6.389 1.00 91.19 106 ILE A O 1
ATOM 845 N N . SER A 1 107 ? -11.496 1.448 4.243 1.00 89.38 107 SER A N 1
ATOM 846 C CA . SER A 1 107 ? -12.880 1.853 4.510 1.00 89.38 107 SER A CA 1
ATOM 847 C C . SER A 1 107 ? -13.625 0.801 5.336 1.00 89.38 107 SER A C 1
ATOM 849 O O . SER A 1 107 ? -14.259 1.134 6.339 1.00 89.38 107 SER A O 1
ATOM 851 N N . LEU A 1 108 ? -13.479 -0.478 4.975 1.00 89.12 108 LEU A N 1
ATOM 852 C CA . LEU A 1 108 ? -14.044 -1.610 5.711 1.00 89.12 108 LEU A CA 1
ATOM 853 C C . LEU A 1 108 ? -13.445 -1.734 7.115 1.00 89.12 108 LEU A C 1
ATOM 855 O O . LEU A 1 108 ? -14.176 -1.943 8.082 1.00 89.12 108 LEU A O 1
ATOM 859 N N . ARG A 1 109 ? -12.130 -1.545 7.258 1.00 87.56 109 ARG A N 1
ATOM 860 C CA . ARG A 1 109 ? -11.437 -1.574 8.552 1.00 87.56 109 ARG A CA 1
ATOM 861 C C . ARG A 1 109 ? -11.928 -0.469 9.487 1.00 87.56 109 ARG A C 1
ATOM 863 O O . ARG A 1 109 ? -12.210 -0.714 10.663 1.00 87.56 109 ARG A O 1
ATOM 870 N N . LYS A 1 110 ? -12.070 0.745 8.959 1.00 85.50 110 LYS A N 1
ATOM 871 C CA . LYS A 1 110 ? -12.634 1.900 9.666 1.00 85.50 110 LYS A CA 1
ATOM 872 C C . LYS A 1 110 ? -14.073 1.623 10.124 1.00 85.50 110 LYS A C 1
ATOM 874 O O . LYS A 1 110 ? -14.377 1.777 11.306 1.00 85.50 110 LYS A O 1
ATOM 879 N N . ALA A 1 111 ? -14.920 1.090 9.240 1.00 84.75 111 ALA A N 1
ATOM 880 C CA . ALA A 1 111 ? -16.280 0.681 9.593 1.00 84.75 111 ALA A CA 1
ATOM 881 C C . ALA A 1 111 ? -16.311 -0.403 10.692 1.00 84.75 111 ALA A C 1
ATOM 883 O O . ALA A 1 111 ? -17.045 -0.266 11.670 1.00 84.75 111 ALA A O 1
ATOM 884 N N . ALA A 1 112 ? -15.473 -1.439 10.584 1.00 83.69 112 ALA A N 1
ATOM 885 C CA . ALA A 1 112 ? -15.411 -2.545 11.543 1.00 83.69 112 ALA A CA 1
ATOM 886 C C . ALA A 1 112 ? -14.907 -2.127 12.936 1.00 83.69 112 ALA A C 1
ATOM 888 O O . ALA A 1 112 ? -15.338 -2.679 13.945 1.00 83.69 112 ALA A O 1
ATOM 889 N N . THR A 1 113 ? -14.014 -1.138 13.013 1.00 79.38 113 THR A N 1
ATOM 890 C CA . THR A 1 113 ? -13.474 -0.615 14.284 1.00 79.38 113 THR A CA 1
ATOM 891 C C . THR A 1 113 ? -14.370 0.444 14.934 1.00 79.38 113 THR A C 1
ATOM 893 O O . THR A 1 113 ? -13.990 1.040 15.942 1.00 79.38 113 THR A O 1
ATOM 896 N N . GLY A 1 114 ? -15.555 0.708 14.368 1.00 66.44 114 GLY A N 1
ATOM 897 C CA . GLY A 1 114 ? -16.456 1.762 14.841 1.00 66.44 114 GLY A CA 1
ATOM 898 C C . GLY A 1 114 ? -15.931 3.179 14.582 1.00 66.44 114 GLY A C 1
ATOM 899 O O . GLY A 1 114 ? -16.499 4.150 15.081 1.00 66.44 114 GLY A O 1
ATOM 900 N N . ARG A 1 115 ? -14.859 3.323 13.791 1.00 59.50 115 ARG A N 1
ATOM 901 C CA . ARG A 1 115 ? -14.335 4.602 13.303 1.00 59.50 115 ARG A CA 1
ATOM 902 C C . ARG A 1 115 ? -14.935 4.872 11.927 1.00 59.50 115 ARG A C 1
ATOM 904 O O . ARG A 1 115 ? -14.293 4.648 10.913 1.00 59.50 115 ARG A O 1
ATOM 911 N N . VAL A 1 116 ? -16.188 5.309 11.885 1.00 48.50 116 VAL A N 1
ATOM 912 C CA . VAL A 1 116 ? -16.936 5.588 10.644 1.00 48.50 116 VAL A CA 1
ATOM 913 C C . VAL A 1 116 ? -16.097 6.414 9.639 1.00 48.50 116 VAL A C 1
ATOM 915 O O . VAL A 1 116 ? -15.634 7.497 10.007 1.00 48.50 116 VAL A O 1
ATOM 918 N N . PRO A 1 117 ? -15.896 5.965 8.379 1.00 49.22 117 PRO A N 1
ATOM 919 C CA . PRO A 1 117 ? -15.404 6.835 7.316 1.00 49.22 117 PRO A CA 1
ATOM 920 C C . PRO A 1 117 ? -16.486 7.859 6.967 1.00 49.22 117 PRO A C 1
ATOM 922 O O . PRO A 1 117 ? -17.618 7.507 6.641 1.00 49.22 117 PRO A O 1
ATOM 925 N N . TRP A 1 118 ? -16.135 9.136 7.057 1.00 40.94 118 TRP A N 1
ATOM 926 C CA . TRP A 1 118 ? -16.989 10.249 6.660 1.00 40.94 118 TRP A CA 1
ATOM 927 C C . TRP A 1 118 ? -16.718 10.627 5.191 1.00 40.94 118 TRP A C 1
ATOM 929 O O . TRP A 1 118 ? -15.536 10.740 4.850 1.00 40.94 118 TRP A O 1
ATOM 939 N N . PRO A 1 119 ? -17.733 10.894 4.338 1.00 47.75 119 PRO A N 1
ATOM 940 C CA . PRO A 1 119 ? -19.180 10.826 4.567 1.00 47.75 119 PRO A CA 1
ATOM 941 C C . PRO A 1 119 ? -19.848 9.533 4.022 1.00 47.75 119 PRO A C 1
ATOM 943 O O . PRO A 1 119 ? -19.337 8.913 3.088 1.00 47.75 119 PRO A O 1
ATOM 946 N N . PRO A 1 120 ? -21.016 9.147 4.574 1.00 46.75 120 PRO A N 1
ATOM 947 C CA . PRO A 1 120 ? -21.752 7.911 4.258 1.00 46.75 120 PRO A CA 1
ATOM 948 C C . PRO A 1 120 ? -22.376 7.835 2.848 1.00 46.75 120 PRO A C 1
ATOM 950 O O . PRO A 1 120 ? -22.837 6.768 2.448 1.00 46.75 120 PRO A O 1
ATOM 953 N N . ASP A 1 121 ? -22.367 8.920 2.072 1.00 51.03 121 ASP A N 1
ATOM 954 C CA . ASP A 1 121 ? -23.110 9.001 0.804 1.00 51.03 121 ASP A CA 1
ATOM 955 C C . ASP A 1 121 ? -22.401 8.332 -0.389 1.00 51.03 121 ASP A C 1
ATOM 957 O O . ASP A 1 121 ? -23.024 8.064 -1.414 1.00 51.03 121 ASP A O 1
ATOM 961 N N . ALA A 1 122 ? -21.108 8.008 -0.272 1.00 50.25 122 ALA A N 1
ATOM 962 C CA . ALA A 1 122 ? -20.336 7.426 -1.375 1.00 50.25 122 ALA A CA 1
ATOM 963 C C . ALA A 1 122 ? -20.630 5.933 -1.625 1.00 50.25 122 ALA A C 1
ATOM 965 O O . ALA A 1 122 ? -20.342 5.428 -2.707 1.00 50.25 122 ALA A O 1
ATOM 966 N N . ILE A 1 123 ? -21.205 5.221 -0.649 1.00 50.09 123 ILE A N 1
ATOM 967 C CA . ILE A 1 123 ? -21.531 3.789 -0.785 1.00 50.09 123 ILE A CA 1
ATOM 968 C C . ILE A 1 123 ? -22.905 3.606 -1.450 1.00 50.09 123 ILE A C 1
ATOM 970 O O . ILE A 1 123 ? -23.115 2.650 -2.193 1.00 50.09 123 ILE A O 1
ATOM 974 N N . SER A 1 124 ? -23.821 4.556 -1.253 1.00 46.78 124 SER A N 1
ATOM 975 C CA . SER A 1 124 ? -25.174 4.515 -1.820 1.00 46.78 124 SER A CA 1
ATOM 976 C C . SER A 1 124 ? -25.209 4.783 -3.331 1.00 46.78 124 SER A C 1
ATOM 978 O O . SER A 1 124 ? -26.126 4.324 -4.003 1.00 46.78 124 SER A O 1
ATOM 980 N N . ALA A 1 125 ? -24.204 5.469 -3.887 1.00 44.91 125 ALA A N 1
ATOM 981 C CA . ALA A 1 125 ? -24.161 5.832 -5.308 1.00 44.91 125 ALA A CA 1
ATOM 982 C C . ALA A 1 125 ? -23.786 4.673 -6.259 1.00 44.91 125 ALA A C 1
ATOM 984 O O . ALA A 1 125 ? -23.902 4.821 -7.471 1.00 44.91 125 ALA A O 1
ATOM 985 N N . SER A 1 126 ? -23.355 3.520 -5.737 1.00 44.38 126 SER A N 1
ATOM 986 C CA . SER A 1 126 ? -22.949 2.362 -6.558 1.00 44.38 126 SER A CA 1
ATOM 987 C C . SER A 1 126 ? -23.975 1.220 -6.563 1.00 44.38 126 SER A C 1
ATOM 989 O O . SER A 1 126 ? -23.687 0.143 -7.081 1.00 44.38 126 SER A O 1
ATOM 991 N N . LEU A 1 127 ? -25.158 1.433 -5.976 1.00 46.44 127 LEU A N 1
ATOM 992 C CA . LEU A 1 127 ? -26.211 0.421 -5.804 1.00 46.44 127 LEU A CA 1
ATOM 993 C C . LEU A 1 127 ? -27.589 0.879 -6.322 1.00 46.44 127 LEU A C 1
ATOM 995 O O . LEU A 1 127 ? -28.611 0.325 -5.914 1.00 46.44 127 LEU A O 1
ATOM 999 N N . GLU A 1 128 ? -27.639 1.856 -7.235 1.00 41.56 128 GLU A N 1
ATOM 1000 C CA . GLU A 1 128 ? -28.892 2.233 -7.902 1.00 41.56 128 GLU A CA 1
ATOM 1001 C C . GLU A 1 128 ? -29.405 1.114 -8.835 1.00 41.56 128 GLU A C 1
ATOM 1003 O O . GLU A 1 128 ? -28.927 0.896 -9.945 1.00 41.56 128 GLU A O 1
ATOM 1008 N N . GLU A 1 129 ? -30.394 0.404 -8.284 1.00 38.06 129 GLU A N 1
ATOM 1009 C CA . GLU A 1 129 ? -31.640 -0.091 -8.880 1.00 38.06 129 GLU A CA 1
ATOM 1010 C C . GLU A 1 129 ? -31.579 -1.076 -10.061 1.00 38.06 129 GLU A C 1
ATOM 1012 O O . GLU A 1 129 ? -31.560 -0.725 -11.238 1.00 38.06 129 GLU A O 1
ATOM 1017 N N . VAL A 1 130 ? -31.775 -2.357 -9.727 1.00 42.78 130 VAL A N 1
ATOM 1018 C CA . VAL A 1 130 ? -32.488 -3.298 -10.602 1.00 42.78 130 VAL A CA 1
ATOM 1019 C C . VAL A 1 130 ? -33.981 -2.937 -10.533 1.00 42.78 130 VAL A C 1
ATOM 1021 O O . VAL A 1 130 ? -34.577 -3.111 -9.466 1.00 42.78 130 VAL A O 1
ATOM 1024 N N . PRO A 1 131 ? -34.629 -2.451 -11.610 1.00 37.97 131 PRO A N 1
ATOM 1025 C CA . PRO A 1 131 ? -36.051 -2.147 -11.556 1.00 37.97 131 PRO A CA 1
ATOM 1026 C C . PRO A 1 131 ? -36.859 -3.443 -11.427 1.00 37.97 131 PRO A C 1
ATOM 1028 O O . PRO A 1 131 ? -36.883 -4.292 -12.321 1.00 37.97 131 PRO A O 1
ATOM 1031 N N . ALA A 1 132 ? -37.543 -3.584 -10.293 1.00 36.03 132 ALA A N 1
ATOM 1032 C CA . ALA A 1 132 ? -38.544 -4.613 -10.073 1.00 36.03 132 ALA A CA 1
ATOM 1033 C C . ALA A 1 132 ? -39.743 -4.364 -11.002 1.00 36.03 132 ALA A C 1
ATOM 1035 O O . ALA A 1 132 ? -40.482 -3.391 -10.853 1.00 36.03 132 ALA A O 1
ATOM 1036 N N . ALA A 1 133 ? -39.945 -5.261 -11.966 1.00 34.41 133 ALA A N 1
ATOM 1037 C CA . ALA A 1 133 ? -41.152 -5.303 -12.775 1.00 34.41 133 ALA A CA 1
ATOM 1038 C C . ALA A 1 133 ? -42.373 -5.575 -11.877 1.00 34.41 133 ALA A C 1
ATOM 1040 O O . ALA A 1 133 ? -42.483 -6.642 -11.272 1.00 34.41 133 ALA A O 1
ATOM 1041 N N . SER A 1 134 ? -43.305 -4.624 -11.811 1.00 37.91 134 SER A N 1
ATOM 1042 C CA . SER A 1 134 ? -44.639 -4.827 -11.249 1.00 37.91 134 SER A CA 1
ATOM 1043 C C . SER A 1 134 ? -45.678 -4.917 -12.369 1.00 37.91 134 SER A C 1
ATOM 1045 O O . SER A 1 134 ? -45.634 -4.215 -13.379 1.00 37.91 134 SER A O 1
ATOM 1047 N N . ALA A 1 135 ? -46.588 -5.872 -12.210 1.00 34.34 135 ALA A N 1
ATOM 1048 C CA . ALA A 1 135 ? -47.614 -6.224 -13.170 1.00 34.34 135 ALA A CA 1
ATOM 1049 C C . ALA A 1 135 ? -48.836 -5.287 -13.103 1.00 34.34 135 ALA A C 1
ATOM 1051 O O . ALA A 1 135 ? -49.383 -5.064 -12.028 1.00 34.34 135 ALA A O 1
ATOM 1052 N N . GLY A 1 136 ? -49.327 -4.884 -14.284 1.00 30.92 136 GLY A N 1
ATOM 1053 C CA . GLY A 1 136 ? -50.758 -4.804 -14.616 1.00 30.92 136 GLY A CA 1
ATOM 1054 C C . GLY A 1 136 ? -51.489 -3.460 -14.457 1.00 30.92 136 GLY A C 1
ATOM 1055 O O . GLY A 1 136 ? -51.861 -3.092 -13.353 1.00 30.92 136 GLY A O 1
ATOM 1056 N N . ALA A 1 137 ? -51.863 -2.821 -15.579 1.00 34.12 137 ALA A N 1
ATOM 1057 C CA . ALA A 1 137 ? -53.236 -2.832 -16.136 1.00 34.12 137 ALA A CA 1
ATOM 1058 C C . ALA A 1 137 ? -53.578 -1.591 -17.010 1.00 34.12 137 ALA A C 1
ATOM 1060 O O . ALA A 1 137 ? -53.577 -0.466 -16.536 1.00 34.12 137 ALA A O 1
ATOM 1061 N N . ARG A 1 138 ? -53.948 -1.873 -18.275 1.00 36.12 138 ARG A N 1
ATOM 1062 C CA . ARG A 1 138 ? -54.944 -1.235 -19.180 1.00 36.12 138 ARG A CA 1
ATOM 1063 C C . ARG A 1 138 ? -55.145 0.299 -19.196 1.00 36.12 138 ARG A C 1
ATOM 1065 O O . ARG A 1 138 ? -55.695 0.868 -18.263 1.00 36.12 138 ARG A O 1
ATOM 1072 N N . GLY A 1 139 ? -54.967 0.888 -20.386 1.00 31.62 139 GLY A N 1
ATOM 1073 C CA . GLY A 1 139 ? -55.610 2.145 -20.803 1.00 31.62 139 GLY A CA 1
ATOM 1074 C C . GLY A 1 139 ? -55.120 2.643 -22.168 1.00 31.62 139 GLY A C 1
ATOM 1075 O O . GLY A 1 139 ? -53.942 2.924 -22.325 1.00 31.62 139 GLY A O 1
ATOM 1076 N N . ASP A 1 140 ? -56.023 2.700 -23.143 1.00 37.84 140 ASP A N 1
ATOM 1077 C CA . ASP A 1 140 ? -55.846 3.024 -24.568 1.00 37.84 140 ASP A CA 1
ATOM 1078 C C . ASP A 1 140 ? -55.865 4.551 -24.819 1.00 37.84 140 ASP A C 1
ATOM 1080 O O . ASP A 1 140 ? -56.674 5.230 -24.186 1.00 37.84 140 ASP A O 1
ATOM 1084 N N . ALA A 1 141 ? -54.996 5.070 -25.708 1.00 33.41 141 ALA A N 1
ATOM 1085 C CA . ALA A 1 141 ? -55.294 6.097 -26.733 1.00 33.41 141 ALA A CA 1
ATOM 1086 C C . ALA A 1 141 ? -54.030 6.828 -27.257 1.00 33.41 141 ALA A C 1
ATOM 1088 O O . ALA A 1 141 ? -53.440 7.657 -26.575 1.00 33.41 141 ALA A O 1
ATOM 1089 N N . GLY A 1 142 ? -53.680 6.536 -28.518 1.00 32.50 142 GLY A N 1
ATOM 1090 C CA . GLY A 1 142 ? -53.329 7.483 -29.594 1.00 32.50 142 GLY A CA 1
ATOM 1091 C C . GLY A 1 142 ? -52.247 8.567 -29.422 1.00 32.50 142 GLY A C 1
ATOM 1092 O O . GLY A 1 142 ? -52.440 9.546 -28.714 1.00 32.50 142 GLY A O 1
ATOM 1093 N N . GLY A 1 143 ? -51.217 8.505 -30.281 1.00 29.84 143 GLY A N 1
ATOM 1094 C CA . GLY A 1 143 ? -50.512 9.702 -30.774 1.00 29.84 143 GLY A CA 1
ATOM 1095 C C . GLY A 1 143 ? -48.991 9.577 -30.919 1.00 29.84 143 GLY A C 1
ATOM 1096 O O . GLY A 1 143 ? -48.251 9.882 -29.994 1.00 29.84 143 GLY A O 1
ATOM 1097 N N . ALA A 1 144 ? -48.515 9.199 -32.108 1.00 30.62 144 ALA A N 1
ATOM 1098 C CA . ALA A 1 144 ? -47.165 9.531 -32.591 1.00 30.62 144 ALA A CA 1
ATOM 1099 C C . ALA A 1 144 ? -47.224 10.870 -33.375 1.00 30.62 144 ALA A C 1
ATOM 1101 O O . ALA A 1 144 ? -48.342 11.281 -33.701 1.00 30.62 144 ALA A O 1
ATOM 1102 N N . PRO A 1 145 ? -46.110 11.521 -33.794 1.00 49.53 145 PRO A N 1
ATOM 1103 C CA . PRO A 1 145 ? -44.686 11.164 -33.658 1.00 49.53 145 PRO A CA 1
ATOM 1104 C C . PRO A 1 145 ? -43.767 12.345 -33.223 1.00 49.53 145 PRO A C 1
ATOM 1106 O O . PRO A 1 145 ? -44.191 13.494 -33.204 1.00 49.53 145 PRO A O 1
ATOM 1109 N N . ALA A 1 146 ? -42.478 12.081 -32.954 1.00 35.34 146 ALA A N 1
ATOM 1110 C CA . ALA A 1 146 ? -41.331 12.703 -33.654 1.00 35.34 146 ALA A CA 1
ATOM 1111 C C . ALA A 1 146 ? -39.991 12.521 -32.909 1.00 35.34 146 ALA A C 1
ATOM 1113 O O . ALA A 1 146 ? -39.849 12.774 -31.719 1.00 35.34 146 ALA A O 1
ATOM 1114 N N . ALA A 1 147 ? -39.004 12.101 -33.695 1.00 36.59 147 ALA A N 1
ATOM 1115 C CA . ALA A 1 147 ? -37.616 11.801 -33.382 1.00 36.59 147 ALA A CA 1
ATOM 1116 C C . ALA A 1 147 ? -36.792 12.937 -32.741 1.00 36.59 147 ALA A C 1
ATOM 1118 O O . ALA A 1 147 ? -36.854 14.083 -33.185 1.00 36.59 147 ALA A O 1
ATOM 1119 N N . ARG A 1 148 ? -35.836 12.564 -31.874 1.00 35.44 148 ARG A N 1
ATOM 1120 C CA . ARG A 1 148 ? -34.428 12.971 -32.038 1.00 35.44 148 ARG A CA 1
ATOM 1121 C C . ARG A 1 148 ? -33.468 12.033 -31.302 1.00 35.44 148 ARG A C 1
ATOM 1123 O O . ARG A 1 148 ? -33.747 11.548 -30.215 1.00 35.44 148 ARG A O 1
ATOM 1130 N N . ALA A 1 149 ? -32.369 11.757 -31.993 1.00 34.16 149 ALA A N 1
ATOM 1131 C CA . ALA A 1 149 ? -31.407 10.691 -31.774 1.00 34.16 149 ALA A CA 1
ATOM 1132 C C . ALA A 1 149 ? -30.558 10.855 -30.501 1.00 34.16 149 ALA A C 1
ATOM 1134 O O . ALA A 1 149 ? -29.909 11.882 -30.317 1.00 34.16 149 ALA A O 1
ATOM 1135 N N . GLY A 1 150 ? -30.502 9.796 -29.690 1.00 33.88 150 GLY A N 1
ATOM 1136 C CA . 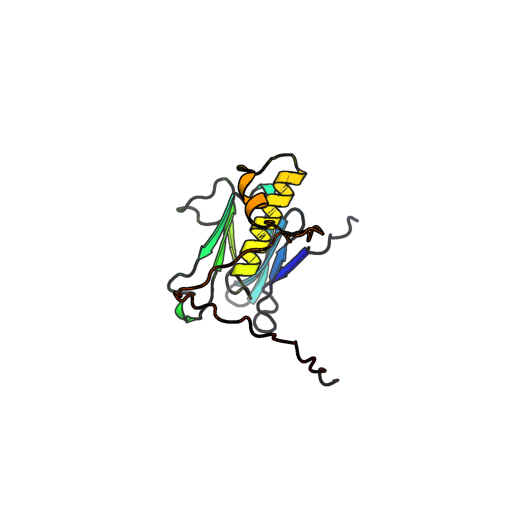GLY A 1 150 ? -29.433 9.533 -28.729 1.00 33.88 150 GLY A CA 1
ATOM 1137 C C . GLY A 1 150 ? -28.628 8.332 -29.224 1.00 33.88 150 GLY A C 1
ATOM 1138 O O . GLY A 1 150 ? -29.180 7.247 -29.388 1.00 33.88 150 GLY A O 1
ATOM 1139 N N . GLY A 1 151 ? -27.348 8.537 -29.529 1.00 32.69 151 GLY A N 1
ATOM 1140 C CA . GLY A 1 151 ? -26.431 7.464 -29.907 1.00 32.69 151 GLY A CA 1
ATOM 1141 C C . GLY A 1 151 ? -26.010 6.671 -28.675 1.00 32.69 151 GLY A C 1
ATOM 1142 O O . GLY A 1 151 ? -25.135 7.111 -27.937 1.00 32.69 151 GLY A O 1
ATOM 1143 N N . GLY A 1 152 ? -26.641 5.518 -28.456 1.00 31.17 152 GLY A N 1
ATOM 1144 C CA . GLY A 1 152 ? -26.158 4.480 -27.548 1.00 31.17 152 GLY A CA 1
ATOM 1145 C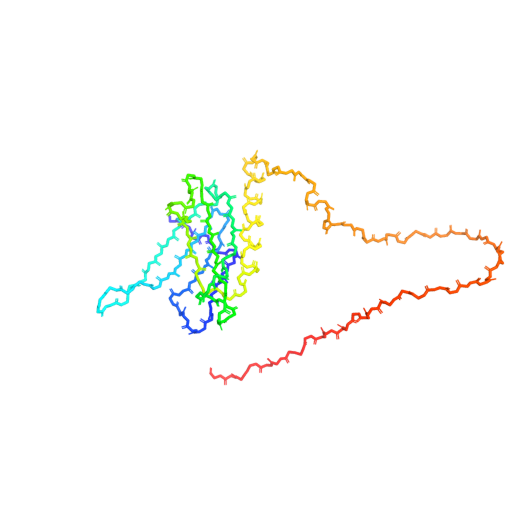 C . GLY A 1 152 ? -25.284 3.498 -28.323 1.00 31.17 152 GLY A C 1
ATOM 1146 O O . GLY A 1 152 ? -25.728 2.931 -29.320 1.00 31.17 152 GLY A O 1
ATOM 1147 N N . VAL A 1 153 ? -24.037 3.316 -27.890 1.00 38.50 153 VAL A N 1
ATOM 1148 C CA . VAL A 1 153 ? -23.152 2.272 -28.419 1.00 38.50 153 VAL A CA 1
ATOM 1149 C C . VAL A 1 153 ? -23.423 1.001 -27.618 1.00 38.50 153 VAL A C 1
ATOM 1151 O O . VAL A 1 153 ? -23.379 1.019 -26.390 1.00 38.50 153 VAL A O 1
ATOM 1154 N N . ALA A 1 154 ? -23.772 -0.072 -28.323 1.00 36.94 154 ALA A N 1
ATOM 1155 C CA . ALA A 1 154 ? -24.111 -1.367 -27.754 1.00 36.94 154 ALA A CA 1
ATOM 1156 C C . ALA A 1 154 ? -22.913 -2.002 -27.029 1.00 36.94 154 ALA A C 1
ATOM 1158 O O . ALA A 1 154 ? -21.792 -1.990 -27.537 1.00 36.94 154 ALA A O 1
ATOM 1159 N N . ALA A 1 155 ? -23.178 -2.587 -25.859 1.00 34.72 155 ALA A N 1
ATOM 1160 C CA . ALA A 1 155 ? -22.250 -3.464 -25.163 1.00 34.72 155 ALA A CA 1
ATOM 1161 C C . ALA A 1 155 ? -21.988 -4.709 -26.025 1.00 34.72 155 ALA A C 1
ATOM 1163 O O . ALA A 1 155 ? -22.921 -5.418 -26.403 1.00 34.72 155 ALA A O 1
ATOM 1164 N N . ALA A 1 156 ? -20.722 -4.955 -26.357 1.00 37.47 156 ALA A N 1
ATOM 1165 C CA . ALA A 1 156 ? -20.302 -6.210 -26.955 1.00 37.47 156 ALA A CA 1
ATOM 1166 C C . ALA A 1 156 ? -20.209 -7.276 -25.854 1.00 37.47 156 ALA A C 1
ATOM 1168 O O . ALA A 1 156 ? -19.438 -7.133 -24.906 1.00 37.47 156 ALA A O 1
ATOM 1169 N N . ASP A 1 157 ? -21.003 -8.334 -26.001 1.00 36.66 157 ASP A N 1
ATOM 1170 C CA . ASP A 1 157 ? -20.887 -9.599 -25.278 1.00 36.66 157 ASP A CA 1
ATOM 1171 C C . ASP A 1 157 ? -19.504 -10.215 -25.564 1.00 36.66 157 ASP A C 1
ATOM 1173 O O . ASP A 1 157 ? -19.264 -10.758 -26.645 1.00 36.66 157 ASP A O 1
ATOM 1177 N N . VAL A 1 158 ? -18.573 -10.120 -24.612 1.00 34.66 158 VAL A N 1
ATOM 1178 C CA . VAL A 1 158 ? -17.300 -10.853 -24.662 1.00 34.66 158 VAL A CA 1
ATOM 1179 C C . VAL A 1 158 ? -17.431 -12.068 -23.753 1.00 34.66 158 VAL A C 1
ATOM 1181 O O . VAL A 1 158 ? -17.348 -11.969 -22.530 1.00 34.66 158 VAL A O 1
ATOM 1184 N N . ARG A 1 159 ? -17.658 -13.234 -24.361 1.00 38.56 159 ARG A N 1
ATOM 1185 C CA . ARG A 1 159 ? -17.525 -14.526 -23.680 1.00 38.56 159 ARG A CA 1
ATOM 1186 C C . ARG A 1 159 ? -16.036 -14.867 -23.549 1.00 38.56 159 ARG A C 1
ATOM 1188 O O . ARG A 1 159 ? -15.335 -14.769 -24.554 1.00 38.56 159 ARG A O 1
ATOM 1195 N N . PRO A 1 160 ? -15.541 -15.299 -22.379 1.00 36.56 160 PRO A N 1
ATOM 1196 C CA . PRO A 1 160 ? -14.169 -15.776 -22.269 1.00 36.56 160 PRO A CA 1
ATOM 1197 C C . PRO A 1 160 ? -14.023 -17.138 -22.966 1.00 36.56 160 PRO A C 1
ATOM 1199 O O . PRO A 1 160 ? -14.702 -18.103 -22.611 1.00 36.56 160 PRO A O 1
ATOM 1202 N N . GLU A 1 161 ? -13.136 -17.216 -23.961 1.00 36.12 161 GLU A N 1
ATOM 1203 C CA . GLU A 1 161 ? -12.588 -18.488 -24.441 1.00 36.12 161 GLU A CA 1
ATOM 1204 C C . GLU A 1 161 ? -11.678 -19.073 -23.355 1.00 36.12 161 GLU A C 1
ATOM 1206 O O . GLU A 1 161 ? -10.708 -18.449 -22.925 1.00 36.12 161 GLU A O 1
ATOM 1211 N N . VAL A 1 162 ? -12.002 -20.284 -22.904 1.00 42.03 162 VAL A N 1
ATOM 1212 C CA . VAL A 1 162 ? -11.126 -21.093 -22.056 1.00 42.03 162 VAL A CA 1
ATOM 1213 C C . VAL A 1 162 ? -10.073 -21.723 -22.963 1.00 42.03 162 VAL A C 1
ATOM 1215 O O . VAL A 1 162 ? -10.401 -22.571 -23.791 1.00 42.03 162 VAL A O 1
ATOM 1218 N N . VAL A 1 163 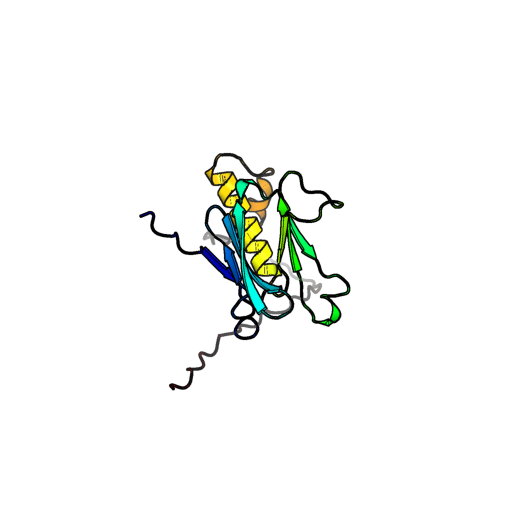? -8.817 -21.306 -22.815 1.00 48.09 163 VAL A N 1
ATOM 1219 C CA . VAL A 1 163 ? -7.668 -21.964 -23.448 1.00 48.09 163 VAL A CA 1
ATOM 1220 C C . VAL A 1 163 ? -6.990 -22.833 -22.393 1.00 48.09 163 VAL A C 1
ATOM 1222 O O . VAL A 1 163 ? -6.429 -22.319 -21.427 1.00 48.09 163 VAL A O 1
ATOM 1225 N N . ASP A 1 164 ? -7.063 -24.152 -22.576 1.00 44.31 164 ASP A N 1
ATOM 1226 C CA . ASP A 1 164 ? -6.342 -25.129 -21.760 1.00 44.31 164 ASP A CA 1
ATOM 1227 C C . ASP A 1 164 ? -4.824 -24.934 -21.890 1.00 44.31 164 ASP A C 1
ATOM 1229 O O . ASP A 1 164 ? -4.268 -24.859 -22.991 1.00 44.31 164 ASP A O 1
ATOM 1233 N N . ALA A 1 165 ? -4.140 -24.868 -20.748 1.00 41.88 165 ALA A N 1
ATOM 1234 C CA . ALA A 1 165 ? -2.688 -24.777 -20.692 1.00 41.88 165 ALA A CA 1
ATOM 1235 C C . ALA A 1 165 ? -2.037 -26.111 -21.115 1.00 41.88 165 ALA A C 1
ATOM 1237 O O . ALA A 1 165 ? -2.517 -27.181 -20.732 1.00 41.88 165 ALA A O 1
ATOM 1238 N N . PRO A 1 166 ? -0.914 -26.098 -21.860 1.00 44.56 166 PRO A N 1
ATOM 1239 C CA . PRO A 1 166 ? -0.199 -27.324 -22.177 1.00 44.56 166 PRO A CA 1
ATOM 1240 C C . PRO A 1 166 ? 0.491 -27.884 -20.929 1.00 44.56 166 PRO A C 1
ATOM 1242 O O . PRO A 1 166 ? 1.252 -27.191 -20.254 1.00 44.56 166 PRO A O 1
ATOM 1245 N N . ALA A 1 167 ? 0.256 -29.168 -20.665 1.00 45.47 167 ALA A N 1
ATOM 1246 C CA . ALA A 1 167 ? 0.935 -29.914 -19.616 1.00 45.47 167 ALA A CA 1
ATOM 1247 C C . ALA A 1 167 ? 2.450 -29.980 -19.871 1.00 45.47 167 ALA A C 1
ATOM 1249 O O . ALA A 1 167 ? 2.886 -30.378 -20.958 1.00 45.47 167 ALA A O 1
ATOM 1250 N N . ARG A 1 168 ? 3.243 -29.645 -18.851 1.00 43.97 168 ARG A N 1
ATOM 1251 C CA . ARG A 1 168 ? 4.626 -30.102 -18.689 1.00 43.97 168 ARG A CA 1
ATOM 1252 C C . ARG A 1 168 ? 4.905 -30.406 -17.229 1.00 43.97 168 ARG A C 1
ATOM 1254 O O . ARG A 1 168 ? 4.543 -29.557 -16.389 1.00 43.97 168 ARG A O 1
#